Protein AF-A0A6B3IBI9-F1 (afdb_monomer_lite)

pLDDT: mean 87.66, std 10.55, range [52.41, 97.38]

Radius of gyration: 15.17 Å; chains: 1; bounding box: 45×29×43 Å

Foldseek 3Di:
DPPQPDDWDWDDDPPWIFIDGLLCPLQVVLVQEDSVVGTVVQCVVQQVDPVSDQWFKKKFAAPDDPDDDDPQFAQFPQKHFPDQDVVRNITIIIHGPVCVNSNCVRFDVDSNDNGTPSRTRHMYGPGDDDDPDD

Secondary structure (DSSP, 8-state):
-TT-SS-EEEEEETTEEEEEEHHHHHHHHTT-B-GGGGBHHHHHHTT-STTT-SEEEEEEE-PPPSSS-PPPPPPPTTEEEEEEEGGGTEEEEEEESTTHHHHHHHH-SSTT-SS-STT-SEEEE---------

Sequence (134 aa):
PEGASGGVRVQQAGGDIHVLPDEATALLAAGRLDRRLFNVSALVRMGYDDEGTGSIPLIATYPAAKGKARALPAAPRGAAKTRTLASIQGAALQAGKGDARTFWDAITRTPQARSLDSGIAKLWLDGRSEALLA

Structure (mmCIF, N/CA/C/O backbone):
data_AF-A0A6B3IBI9-F1
#
_entry.id   AF-A0A6B3IBI9-F1
#
loop_
_atom_site.group_PDB
_atom_site.id
_atom_site.type_symbol
_atom_site.label_atom_id
_atom_site.label_alt_id
_atom_site.label_comp_id
_atom_site.label_asym_id
_atom_site.label_entity_id
_atom_site.label_seq_id
_atom_site.pdbx_PDB_ins_code
_atom_site.Cartn_x
_atom_site.Cartn_y
_atom_site.Cartn_z
_atom_site.occupancy
_atom_site.B_iso_or_equiv
_atom_site.auth_seq_id
_atom_site.auth_comp_id
_atom_site.auth_asym_id
_atom_site.auth_atom_id
_atom_site.pdbx_PDB_model_num
ATOM 1 N N . PRO A 1 1 ? -8.537 5.289 -9.287 1.00 58.72 1 PRO A N 1
ATOM 2 C CA . PRO A 1 1 ? -7.832 6.238 -8.400 1.00 58.72 1 PRO A CA 1
ATOM 3 C C . PRO A 1 1 ? -7.085 7.280 -9.225 1.00 58.72 1 PRO A C 1
ATOM 5 O O . PRO A 1 1 ? -6.687 6.987 -10.352 1.00 58.72 1 PRO A O 1
ATOM 8 N N . GLU A 1 2 ? -6.947 8.484 -8.685 1.00 61.75 2 GLU A N 1
ATOM 9 C CA . GLU A 1 2 ? -6.202 9.5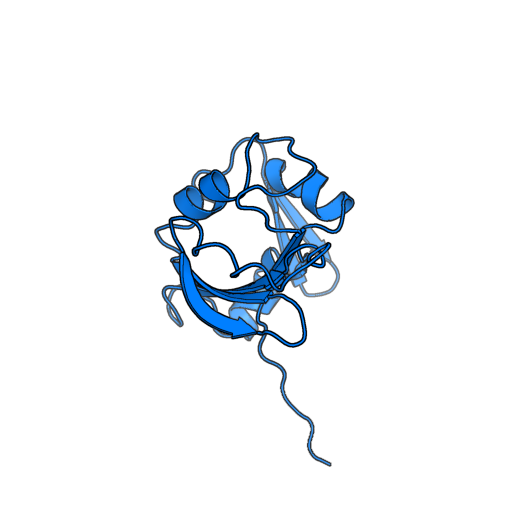56 -9.339 1.00 61.75 2 GLU A CA 1
ATOM 10 C C . GLU A 1 2 ? -4.757 9.101 -9.610 1.00 61.75 2 GLU A C 1
ATOM 12 O O . GLU A 1 2 ? -4.113 8.488 -8.757 1.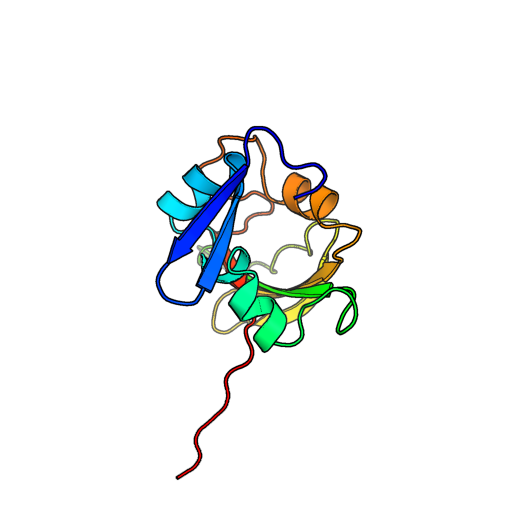00 61.75 2 GLU A O 1
ATOM 17 N N . GLY A 1 3 ? -4.284 9.294 -10.843 1.00 66.81 3 GLY A N 1
ATOM 18 C CA . GLY A 1 3 ? -2.941 8.885 -11.266 1.00 66.81 3 GLY A CA 1
ATOM 19 C C . GLY A 1 3 ? -2.730 7.387 -11.542 1.00 66.81 3 GLY A C 1
ATOM 20 O O . GLY A 1 3 ? -1.601 6.993 -11.819 1.00 66.81 3 GLY A O 1
ATOM 21 N N . ALA A 1 4 ? -3.755 6.529 -11.490 1.00 74.19 4 ALA A N 1
ATOM 22 C CA . ALA A 1 4 ? -3.592 5.135 -11.920 1.00 74.19 4 ALA A CA 1
ATOM 23 C C . ALA A 1 4 ? -3.306 5.048 -13.429 1.00 74.19 4 ALA A C 1
ATOM 25 O O . ALA A 1 4 ? -3.949 5.729 -14.229 1.00 74.19 4 ALA A O 1
ATOM 26 N N . SER A 1 5 ? -2.366 4.187 -13.824 1.00 75.19 5 SER A N 1
ATOM 27 C CA . SER A 1 5 ? -2.098 3.923 -15.241 1.00 75.19 5 SER A CA 1
ATOM 28 C C . SER A 1 5 ? -3.073 2.877 -15.791 1.00 75.19 5 SER A C 1
ATOM 30 O O . SER A 1 5 ? -3.152 1.764 -15.271 1.00 75.19 5 SER A O 1
ATOM 32 N N . GLY A 1 6 ? -3.779 3.212 -16.874 1.00 81.00 6 GLY A N 1
ATOM 33 C CA . GLY A 1 6 ? -4.753 2.325 -17.521 1.00 81.00 6 GLY A CA 1
ATOM 34 C C . GLY A 1 6 ? -6.180 2.486 -16.991 1.00 81.00 6 GLY A C 1
ATOM 35 O O . GLY A 1 6 ? -6.551 3.537 -16.470 1.00 81.00 6 GLY A O 1
ATOM 36 N N . GLY A 1 7 ? -7.005 1.456 -17.176 1.00 86.56 7 GLY A N 1
ATOM 37 C CA . GLY A 1 7 ? -8.389 1.449 -16.726 1.00 86.56 7 GLY A CA 1
ATOM 38 C C . GLY A 1 7 ? -8.526 1.181 -15.229 1.00 86.56 7 GLY A C 1
ATOM 39 O O . GLY A 1 7 ? -7.626 0.679 -14.549 1.00 86.56 7 GLY A O 1
ATOM 40 N N . VAL A 1 8 ? -9.706 1.507 -14.710 1.00 89.19 8 VAL A N 1
ATOM 41 C CA . VAL A 1 8 ? -10.124 1.159 -13.353 1.00 89.19 8 VAL A CA 1
ATOM 42 C C . VAL A 1 8 ? -11.412 0.367 -13.453 1.00 89.19 8 VAL A C 1
ATOM 44 O O . VAL A 1 8 ? -12.375 0.802 -14.082 1.00 89.19 8 VAL A O 1
ATOM 47 N N . ARG A 1 9 ? -11.443 -0.793 -12.802 1.00 91.38 9 ARG A N 1
ATOM 48 C CA . ARG A 1 9 ? -12.632 -1.629 -12.715 1.00 91.38 9 ARG A CA 1
ATOM 49 C C . ARG A 1 9 ? -13.246 -1.509 -11.332 1.00 91.38 9 ARG A C 1
ATOM 51 O O . ARG A 1 9 ? -12.614 -1.854 -10.336 1.00 91.38 9 ARG A O 1
ATOM 58 N N . VAL A 1 10 ? -14.499 -1.078 -11.281 1.00 92.88 10 VAL A N 1
ATOM 59 C CA . VAL A 1 10 ? -15.302 -1.132 -10.058 1.00 92.88 10 VAL A CA 1
ATOM 60 C C . VAL A 1 10 ? -16.050 -2.458 -10.038 1.00 92.88 10 VAL A C 1
ATOM 62 O O . VAL A 1 10 ? -16.692 -2.831 -11.019 1.00 92.88 10 VAL A O 1
ATOM 65 N N . GLN A 1 11 ? -15.928 -3.198 -8.943 1.00 92.81 11 GLN A N 1
ATOM 66 C CA . GLN A 1 11 ? -16.628 -4.458 -8.733 1.00 92.81 11 GLN A CA 1
ATOM 67 C C . GLN A 1 11 ? -17.420 -4.390 -7.437 1.00 92.81 11 GLN A C 1
ATOM 69 O O . GLN A 1 11 ? -16.900 -3.967 -6.407 1.00 92.81 11 GLN A O 1
ATOM 74 N N . GLN A 1 12 ? -18.657 -4.868 -7.483 1.00 92.12 12 GLN A N 1
ATOM 75 C CA . GLN A 1 12 ? -19.436 -5.148 -6.289 1.00 92.12 12 GLN A CA 1
ATOM 76 C C . GLN A 1 12 ? -19.353 -6.647 -6.010 1.00 92.12 12 GLN A C 1
ATOM 78 O O . GLN A 1 12 ? -19.709 -7.465 -6.857 1.00 92.12 12 GLN A O 1
ATOM 83 N N . ALA A 1 13 ? -18.837 -7.007 -4.839 1.00 87.50 13 ALA A N 1
ATOM 84 C CA . ALA A 1 13 ? -18.719 -8.389 -4.399 1.00 87.50 13 ALA A CA 1
ATOM 85 C C . ALA A 1 13 ? -19.410 -8.519 -3.041 1.00 87.50 13 ALA A C 1
ATOM 87 O O . ALA A 1 13 ? -18.905 -8.044 -2.023 1.00 87.50 13 ALA A O 1
ATOM 88 N N . GLY A 1 14 ? -20.599 -9.125 -3.039 1.00 86.50 14 GLY A N 1
ATOM 89 C CA . GLY A 1 14 ? -21.490 -9.074 -1.882 1.00 86.50 14 GLY A CA 1
ATOM 90 C C . GLY A 1 14 ? -21.891 -7.630 -1.564 1.00 86.50 14 GLY A C 1
ATOM 91 O O . GLY A 1 14 ? -22.304 -6.890 -2.455 1.00 86.50 14 GLY A O 1
ATOM 92 N N . GLY A 1 15 ? -21.744 -7.229 -0.299 1.00 88.69 15 GLY A N 1
ATOM 93 C CA . GLY A 1 15 ? -22.017 -5.864 0.168 1.00 88.69 15 GLY A CA 1
ATOM 94 C C . GLY A 1 15 ? -20.859 -4.872 0.001 1.00 88.69 15 GLY A C 1
ATOM 95 O O . GLY A 1 15 ? -21.002 -3.722 0.403 1.00 88.69 15 GLY A O 1
ATOM 96 N N . ASP A 1 16 ? -19.725 -5.296 -0.565 1.00 93.69 16 ASP A N 1
ATOM 97 C CA . ASP A 1 16 ? -18.504 -4.489 -0.620 1.00 93.69 16 ASP A CA 1
ATOM 98 C C . ASP A 1 16 ? -18.170 -4.011 -2.036 1.00 93.69 16 ASP A C 1
ATOM 100 O O . ASP A 1 16 ? -18.211 -4.776 -3.007 1.00 93.69 16 ASP A O 1
ATOM 104 N N . ILE A 1 17 ? -17.743 -2.752 -2.131 1.00 94.94 17 ILE A N 1
ATOM 105 C CA . ILE A 1 17 ?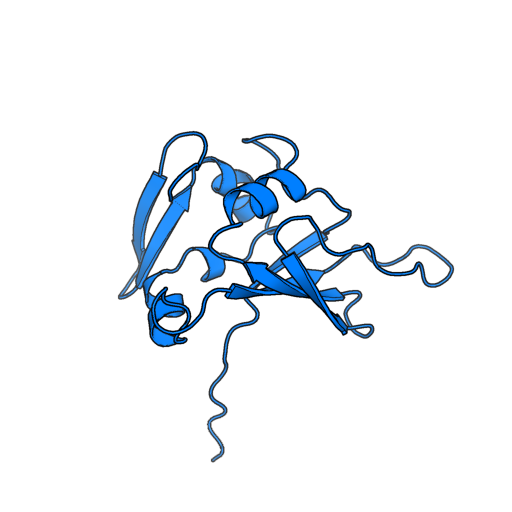 -17.234 -2.143 -3.358 1.00 94.94 17 ILE A CA 1
ATOM 106 C C . ILE A 1 17 ? -15.713 -2.271 -3.403 1.00 94.94 17 ILE A C 1
ATOM 108 O O . ILE A 1 17 ? -15.003 -1.899 -2.467 1.00 94.94 17 ILE A O 1
ATOM 112 N N . HIS A 1 18 ? -15.212 -2.774 -4.526 1.00 94.56 18 HIS A N 1
ATOM 113 C CA . HIS A 1 18 ? -13.794 -2.886 -4.824 1.00 94.56 18 HIS A CA 1
ATOM 114 C C . HIS A 1 18 ? -13.438 -2.026 -6.033 1.00 94.56 18 HIS A C 1
ATOM 116 O O . HIS A 1 18 ? -14.113 -2.082 -7.060 1.00 94.56 18 HIS A O 1
ATOM 122 N N . VAL A 1 19 ? -12.352 -1.264 -5.932 1.00 94.12 19 VAL A N 1
ATOM 123 C CA . VAL A 1 19 ? -11.823 -0.435 -7.021 1.00 94.12 19 VAL A CA 1
ATOM 124 C C . VAL A 1 19 ? -10.471 -0.999 -7.427 1.00 94.12 19 VAL A C 1
ATOM 126 O O . VAL A 1 19 ? -9.485 -0.809 -6.724 1.00 94.12 19 VAL A O 1
ATOM 129 N N . LEU A 1 20 ? -10.428 -1.717 -8.548 1.00 92.50 20 LEU A N 1
ATOM 130 C CA . LEU A 1 20 ? -9.255 -2.448 -9.024 1.00 92.50 20 LEU A CA 1
ATOM 131 C C . LEU A 1 20 ? -8.626 -1.722 -10.222 1.00 92.50 20 LEU A C 1
ATOM 133 O O . LEU A 1 20 ? -9.207 -1.742 -11.310 1.00 92.50 20 LEU A O 1
ATOM 137 N N . PRO A 1 21 ? -7.456 -1.084 -10.055 1.00 91.88 21 PRO A N 1
ATOM 138 C CA . PRO A 1 21 ? -6.669 -0.593 -11.179 1.00 91.88 21 PRO A CA 1
ATOM 139 C C . PRO A 1 21 ? -6.148 -1.756 -12.028 1.00 91.88 21 PRO A C 1
ATOM 141 O O . PRO A 1 21 ? -5.738 -2.789 -11.485 1.00 91.88 21 PRO A O 1
ATOM 144 N N . ASP A 1 22 ? -6.082 -1.574 -13.345 1.00 90.88 22 ASP A N 1
ATOM 145 C CA . ASP A 1 22 ? -5.510 -2.580 -14.247 1.00 90.88 22 ASP A CA 1
ATOM 146 C C . ASP A 1 22 ? -4.066 -2.931 -13.846 1.00 90.88 22 ASP A C 1
ATOM 148 O O . ASP A 1 22 ? -3.709 -4.110 -13.776 1.00 90.88 22 ASP A O 1
ATOM 152 N N . GLU A 1 23 ? -3.280 -1.923 -13.451 1.00 89.69 23 GLU A N 1
ATOM 153 C CA . GLU A 1 23 ? -1.895 -2.080 -12.984 1.00 89.69 23 GLU A CA 1
ATOM 154 C C . GLU A 1 23 ? -1.743 -2.966 -11.731 1.00 89.69 23 GLU A C 1
ATOM 156 O O . GLU A 1 23 ? -0.697 -3.576 -11.511 1.00 89.69 23 GLU A O 1
ATOM 161 N N . ALA A 1 24 ? -2.795 -3.112 -10.919 1.00 92.38 24 ALA A N 1
ATOM 162 C CA . ALA A 1 24 ? -2.780 -3.968 -9.733 1.00 92.38 24 ALA A CA 1
ATOM 163 C C . ALA A 1 24 ? -3.147 -5.429 -10.038 1.00 92.38 24 ALA A C 1
ATOM 165 O O . ALA A 1 24 ? -2.840 -6.327 -9.248 1.00 92.38 24 ALA A O 1
ATOM 166 N N . THR A 1 25 ? -3.801 -5.693 -11.171 1.00 91.44 25 THR A N 1
ATOM 167 C CA . THR A 1 25 ? -4.439 -6.989 -11.453 1.00 91.44 25 THR A CA 1
ATOM 168 C C . THR A 1 25 ? -3.426 -8.133 -11.502 1.00 91.44 25 THR A C 1
ATOM 170 O O . THR A 1 25 ? -3.641 -9.184 -10.895 1.00 91.44 25 THR A O 1
ATOM 173 N N . ALA A 1 26 ? -2.283 -7.928 -12.165 1.00 92.56 26 ALA A N 1
ATOM 174 C CA . ALA A 1 26 ? -1.233 -8.941 -12.267 1.00 92.56 26 ALA A CA 1
ATOM 175 C C . ALA A 1 26 ? -0.582 -9.255 -10.906 1.00 92.56 26 ALA A C 1
ATOM 177 O O . ALA A 1 26 ? -0.287 -10.414 -10.609 1.00 92.56 26 ALA A O 1
ATOM 178 N N . LEU A 1 27 ? -0.402 -8.239 -10.057 1.00 94.69 27 LEU A N 1
ATOM 179 C CA . LEU A 1 27 ? 0.154 -8.388 -8.711 1.00 94.69 27 LEU A CA 1
ATOM 180 C C . LEU A 1 27 ? -0.823 -9.082 -7.757 1.00 94.69 27 LEU A C 1
ATOM 182 O O . LEU A 1 27 ? -0.401 -9.916 -6.953 1.00 94.69 27 LEU A O 1
ATOM 186 N N . LEU A 1 28 ? -2.119 -8.777 -7.864 1.00 94.19 28 LEU A N 1
ATOM 187 C CA . LEU A 1 28 ? -3.182 -9.463 -7.128 1.00 94.19 28 LEU A CA 1
ATOM 188 C C . LEU A 1 28 ? -3.247 -10.945 -7.515 1.00 94.19 28 LEU A C 1
ATOM 190 O O . LEU A 1 28 ? -3.237 -11.805 -6.635 1.00 94.19 28 LEU A O 1
ATOM 194 N N . ALA A 1 29 ? -3.223 -11.254 -8.816 1.00 93.69 29 ALA A N 1
ATOM 195 C CA . ALA A 1 29 ? -3.198 -12.630 -9.315 1.00 93.69 29 ALA A CA 1
ATOM 196 C C . ALA A 1 29 ? -1.938 -13.396 -8.866 1.00 93.69 29 ALA A C 1
ATOM 198 O O . ALA A 1 29 ? -2.014 -14.573 -8.526 1.00 93.69 29 ALA A O 1
ATOM 199 N N . ALA A 1 30 ? -0.785 -12.723 -8.799 1.00 94.12 30 ALA A N 1
ATOM 200 C CA . ALA A 1 30 ? 0.471 -13.286 -8.299 1.00 94.12 30 ALA A CA 1
ATOM 201 C C . ALA A 1 30 ? 0.562 -13.350 -6.758 1.00 94.12 30 ALA A C 1
ATOM 203 O O . ALA A 1 30 ? 1.622 -13.687 -6.212 1.00 94.12 30 ALA A O 1
ATOM 204 N N . GLY A 1 31 ? -0.514 -12.985 -6.049 1.00 94.94 31 GLY A N 1
ATOM 205 C CA . GLY A 1 31 ? -0.600 -13.000 -4.591 1.00 94.94 31 GLY A CA 1
ATOM 206 C C . GLY A 1 31 ? 0.322 -11.999 -3.893 1.00 94.94 31 GLY A C 1
ATOM 207 O O . GLY A 1 31 ? 0.613 -12.182 -2.712 1.00 94.94 31 GLY A O 1
ATOM 208 N N . ARG A 1 32 ? 0.809 -10.972 -4.603 1.00 96.00 32 ARG A N 1
ATOM 209 C CA . ARG A 1 32 ? 1.765 -9.968 -4.102 1.00 96.00 32 ARG A CA 1
ATOM 210 C C . ARG A 1 32 ? 1.111 -8.772 -3.422 1.00 96.00 32 ARG A C 1
ATOM 212 O O . ARG A 1 32 ? 1.772 -8.086 -2.648 1.00 96.00 32 ARG A O 1
ATOM 219 N N . LEU A 1 33 ? -0.171 -8.552 -3.683 1.00 96.25 33 LEU A N 1
ATOM 220 C CA . LEU A 1 33 ? -0.981 -7.537 -3.022 1.00 96.25 33 LEU A CA 1
ATOM 221 C C . LEU A 1 33 ? -2.139 -8.201 -2.286 1.00 96.25 33 LEU A C 1
ATOM 223 O O . LEU A 1 33 ? -2.730 -9.169 -2.767 1.00 96.25 33 LEU A O 1
ATOM 227 N N . ASP A 1 34 ? -2.467 -7.670 -1.119 1.00 96.00 34 ASP A N 1
ATOM 228 C CA . ASP A 1 34 ? -3.709 -7.986 -0.430 1.00 96.00 34 ASP A CA 1
ATOM 229 C C . ASP A 1 34 ? -4.888 -7.271 -1.106 1.00 96.00 34 ASP A C 1
ATOM 231 O O . ASP A 1 34 ? -4.896 -6.050 -1.253 1.00 96.00 34 ASP A O 1
ATOM 235 N N . ARG A 1 35 ? -5.916 -8.033 -1.496 1.00 93.62 35 ARG A N 1
ATOM 236 C CA . ARG A 1 35 ? -7.120 -7.508 -2.156 1.00 93.62 35 ARG A CA 1
ATOM 237 C C . ARG A 1 35 ? -7.873 -6.492 -1.293 1.00 93.62 35 ARG A C 1
ATOM 239 O O . ARG A 1 35 ? -8.547 -5.625 -1.843 1.00 93.62 35 ARG A O 1
ATOM 246 N N . ARG A 1 36 ? -7.744 -6.562 0.037 1.00 94.00 36 ARG A N 1
ATOM 247 C CA . ARG A 1 36 ? -8.389 -5.622 0.971 1.00 94.00 36 ARG A CA 1
ATOM 248 C C . ARG A 1 36 ? -7.905 -4.183 0.801 1.00 94.00 36 ARG A C 1
ATOM 250 O O . ARG A 1 36 ? -8.663 -3.274 1.110 1.00 94.00 36 ARG A O 1
ATOM 257 N N . LEU A 1 37 ? -6.712 -3.972 0.237 1.00 94.12 37 LEU A N 1
ATOM 258 C CA . LEU A 1 37 ? -6.206 -2.640 -0.126 1.00 94.12 37 LEU A CA 1
ATOM 259 C C . LEU A 1 37 ? -7.101 -1.918 -1.142 1.00 94.12 37 LEU A C 1
ATOM 261 O O . LEU A 1 37 ? -7.043 -0.701 -1.257 1.00 94.12 37 LEU A O 1
ATOM 265 N N . PHE A 1 38 ? -7.923 -2.670 -1.872 1.00 94.50 38 PHE A N 1
ATOM 266 C CA . PHE A 1 38 ? -8.790 -2.158 -2.924 1.00 94.50 38 PHE A CA 1
ATOM 267 C C . PHE A 1 38 ? -10.277 -2.234 -2.562 1.00 94.50 38 PHE A C 1
ATOM 269 O O . PHE A 1 38 ? -11.115 -1.912 -3.400 1.00 94.50 38 PHE A O 1
ATOM 276 N N . ASN A 1 39 ? -10.622 -2.670 -1.345 1.00 94.75 39 ASN A N 1
ATOM 277 C CA . ASN A 1 39 ? -11.998 -2.719 -0.854 1.00 94.75 39 ASN A CA 1
ATOM 278 C C . ASN A 1 39 ? -12.331 -1.403 -0.142 1.00 94.75 39 ASN A C 1
ATOM 280 O O . ASN A 1 39 ? -12.053 -1.243 1.047 1.00 94.75 39 ASN A O 1
ATOM 284 N N . VAL A 1 40 ? -12.921 -0.457 -0.869 1.00 92.94 40 VAL A N 1
ATOM 285 C CA . VAL A 1 40 ? -13.204 0.883 -0.336 1.00 92.94 40 VAL A CA 1
ATOM 286 C C . VAL A 1 40 ? -14.238 0.838 0.788 1.00 92.94 40 VAL A C 1
ATOM 288 O O . VAL A 1 40 ? -14.084 1.544 1.779 1.00 92.94 40 VAL A O 1
ATOM 291 N N . SER A 1 41 ? -15.228 -0.057 0.707 1.00 93.00 41 SER A N 1
ATOM 292 C CA . SER A 1 41 ? -16.229 -0.236 1.765 1.00 93.00 41 SER A CA 1
ATOM 293 C C . SER A 1 41 ? -15.587 -0.682 3.080 1.00 93.00 41 SER A C 1
ATOM 295 O O . SER A 1 41 ? -15.903 -0.147 4.141 1.00 93.00 41 SER A O 1
ATOM 297 N N . ALA A 1 42 ? -14.647 -1.628 3.026 1.00 91.69 42 ALA A N 1
ATOM 298 C CA . ALA A 1 42 ? -13.919 -2.086 4.202 1.00 91.69 42 ALA A CA 1
ATOM 299 C C . ALA A 1 42 ? -12.984 -1.005 4.756 1.00 91.69 42 ALA A C 1
ATOM 301 O O . ALA A 1 42 ? -12.932 -0.834 5.971 1.00 91.69 42 ALA A O 1
ATOM 302 N N . LEU A 1 43 ? -12.273 -0.271 3.894 1.00 92.81 43 LEU A N 1
ATOM 303 C CA . LEU A 1 43 ? -11.398 0.824 4.321 1.00 92.81 43 LEU A CA 1
ATOM 304 C C . LEU A 1 43 ? -12.187 1.914 5.057 1.00 92.81 43 LEU A C 1
ATOM 306 O O . LEU A 1 43 ? -11.783 2.306 6.147 1.00 92.81 43 LEU A O 1
ATOM 310 N N . VAL A 1 44 ? -13.344 2.323 4.529 1.00 91.56 44 VAL A N 1
ATOM 311 C CA . VAL A 1 44 ? -14.233 3.296 5.187 1.00 91.56 44 VAL A CA 1
ATOM 312 C C . VAL A 1 44 ? -14.738 2.763 6.530 1.00 91.56 44 VAL A C 1
ATOM 314 O O . VAL A 1 44 ? -14.627 3.454 7.537 1.00 91.56 44 VAL A O 1
ATOM 317 N N . ARG A 1 45 ? -15.210 1.508 6.604 1.00 90.94 45 ARG A N 1
ATOM 318 C CA . ARG A 1 45 ? -15.607 0.894 7.892 1.00 90.94 45 ARG A CA 1
ATOM 319 C C . ARG A 1 45 ? -14.459 0.847 8.901 1.00 90.94 45 ARG A C 1
ATOM 321 O O . ARG A 1 45 ? -14.680 0.999 10.096 1.00 90.94 45 ARG A O 1
ATOM 328 N N . MET A 1 46 ? -13.230 0.656 8.425 1.00 90.00 46 MET A N 1
ATOM 329 C CA . MET A 1 46 ? -12.016 0.726 9.236 1.00 90.00 46 MET A CA 1
ATOM 330 C C . MET A 1 46 ? -11.539 2.161 9.483 1.00 90.00 46 MET A C 1
ATOM 332 O O . MET A 1 46 ? -10.445 2.325 10.021 1.00 90.00 46 MET A O 1
ATOM 336 N N . GLY A 1 47 ? -12.323 3.200 9.176 1.00 90.81 47 GLY A N 1
ATOM 337 C CA . GLY A 1 47 ? -11.981 4.611 9.403 1.00 90.81 47 GLY A CA 1
ATOM 338 C C . GLY A 1 47 ? -10.746 5.075 8.632 1.00 90.81 47 GLY A C 1
ATOM 339 O O . GLY A 1 47 ? -10.021 5.948 9.096 1.00 90.81 47 GLY A O 1
ATOM 340 N N . TYR A 1 48 ? -10.459 4.426 7.503 1.00 91.81 48 TYR A N 1
ATOM 341 C CA . TYR A 1 48 ? -9.368 4.769 6.597 1.00 91.81 48 TYR A CA 1
ATOM 342 C C . TYR A 1 48 ? -9.843 5.618 5.417 1.00 91.81 48 TYR A C 1
ATOM 344 O O . TYR A 1 48 ? -9.221 5.613 4.354 1.00 91.81 48 TYR A O 1
ATOM 352 N N . ASP A 1 49 ? -10.941 6.345 5.591 1.00 86.88 49 ASP A N 1
ATOM 353 C CA . ASP A 1 49 ? -11.406 7.384 4.680 1.00 86.88 49 ASP A CA 1
ATOM 354 C C . ASP A 1 49 ? -10.585 8.671 4.843 1.00 86.88 49 ASP A C 1
ATOM 356 O O . ASP A 1 49 ? -9.699 8.775 5.698 1.00 86.88 49 ASP A O 1
ATOM 360 N N . ASP A 1 50 ? -10.773 9.610 3.922 1.00 83.19 50 ASP A N 1
ATOM 361 C CA . ASP A 1 50 ? -9.911 10.792 3.809 1.00 83.19 50 ASP A CA 1
ATOM 362 C C . ASP A 1 50 ? -10.139 11.806 4.936 1.00 83.19 50 ASP A C 1
ATOM 364 O O . ASP A 1 50 ? -9.239 12.585 5.240 1.00 83.19 50 ASP A O 1
ATOM 368 N N . GLU A 1 51 ? -11.291 11.738 5.609 1.00 83.12 51 GLU A N 1
ATOM 369 C CA . GLU A 1 51 ? -11.582 12.515 6.817 1.00 83.12 51 GLU A CA 1
ATOM 370 C C . GLU A 1 51 ? -10.951 11.890 8.073 1.00 83.12 51 GLU A C 1
ATOM 372 O O . GLU A 1 51 ? -10.451 12.613 8.935 1.00 83.12 51 GLU A O 1
ATOM 377 N N . GLY A 1 52 ? -10.931 10.555 8.182 1.00 82.25 52 GLY A N 1
ATOM 378 C CA . GLY A 1 52 ? -10.436 9.843 9.360 1.00 82.25 52 GLY A CA 1
ATOM 379 C C . GLY A 1 52 ? -8.912 9.730 9.450 1.00 82.25 52 GLY A C 1
ATOM 380 O O . GLY A 1 52 ? -8.361 9.709 10.553 1.00 82.25 52 GLY A O 1
ATOM 381 N N . THR A 1 53 ? -8.201 9.651 8.319 1.00 88.56 53 THR A N 1
ATOM 382 C CA . THR A 1 53 ? -6.728 9.573 8.304 1.00 88.56 53 THR A CA 1
ATOM 383 C C . THR A 1 53 ? -6.114 9.991 6.968 1.00 88.56 53 THR A C 1
ATOM 385 O O . THR A 1 53 ? -6.595 9.637 5.890 1.00 88.56 53 THR A O 1
ATOM 388 N N . GLY A 1 54 ? -4.962 10.666 7.045 1.00 89.75 54 GLY A N 1
ATOM 389 C CA . GLY A 1 54 ? -4.126 11.011 5.890 1.00 89.75 54 GLY A CA 1
ATOM 390 C C . GLY A 1 54 ? -3.227 9.873 5.389 1.00 89.75 54 GLY A C 1
ATOM 391 O O . GLY A 1 54 ? -2.498 10.055 4.412 1.00 89.75 54 GLY A O 1
ATOM 392 N N . SER A 1 55 ? -3.245 8.705 6.034 1.00 92.81 55 SER A N 1
ATOM 393 C CA . SER A 1 55 ? -2.398 7.560 5.688 1.00 92.81 55 SER A CA 1
ATOM 394 C C . SER A 1 55 ? -3.135 6.223 5.777 1.00 92.81 55 SER A C 1
ATOM 396 O O . SER A 1 55 ? -4.095 6.061 6.531 1.00 92.81 55 SER A O 1
ATOM 398 N N . ILE A 1 56 ? -2.653 5.244 5.011 1.00 94.31 56 ILE A N 1
ATOM 399 C CA . ILE A 1 56 ? -3.078 3.844 5.087 1.00 94.31 56 ILE A CA 1
ATOM 400 C C . ILE A 1 56 ? -1.968 3.032 5.771 1.00 94.31 56 ILE A C 1
ATOM 402 O O . ILE A 1 56 ? -0.825 3.055 5.295 1.00 94.31 56 ILE A O 1
ATOM 406 N N . PRO A 1 57 ? -2.261 2.311 6.868 1.00 95.62 57 PRO A N 1
ATOM 407 C CA . PRO A 1 57 ? -1.2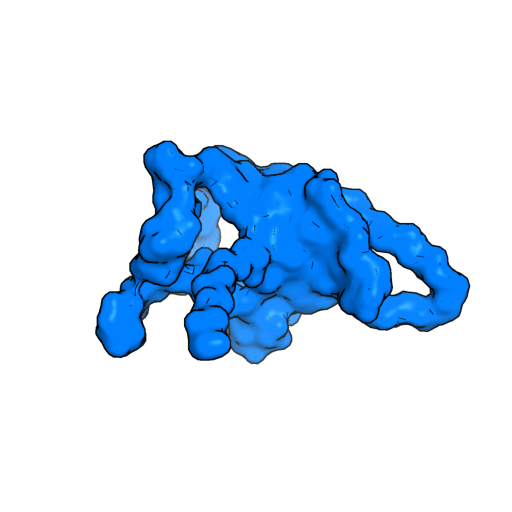83 1.454 7.519 1.00 95.62 57 PRO A CA 1
ATOM 408 C C . PRO A 1 57 ? -1.125 0.141 6.736 1.00 95.62 57 PRO A C 1
ATOM 410 O O . PRO A 1 57 ? -2.092 -0.489 6.301 1.00 95.62 57 PRO A O 1
ATOM 413 N N . LEU A 1 58 ? 0.122 -0.265 6.515 1.00 96.94 58 LEU A N 1
ATOM 414 C CA . LEU A 1 58 ? 0.494 -1.387 5.658 1.00 96.94 58 LEU A CA 1
ATOM 415 C C . LEU A 1 58 ? 1.524 -2.276 6.348 1.00 96.94 58 LEU A C 1
ATOM 417 O O . LEU A 1 58 ? 2.362 -1.803 7.113 1.00 96.94 58 LEU A O 1
ATOM 421 N N . ILE A 1 59 ? 1.544 -3.553 5.978 1.00 96.81 59 ILE A N 1
ATOM 422 C CA . ILE A 1 59 ? 2.630 -4.472 6.326 1.00 96.81 59 ILE A CA 1
ATOM 423 C C . ILE A 1 59 ? 3.339 -4.895 5.041 1.00 96.81 59 ILE A C 1
ATOM 425 O O . ILE A 1 59 ? 2.754 -5.543 4.172 1.00 96.81 59 ILE A O 1
ATOM 429 N N . ALA A 1 60 ? 4.623 -4.564 4.928 1.00 96.38 60 ALA A N 1
ATOM 430 C CA . ALA A 1 60 ? 5.503 -5.091 3.894 1.00 96.38 60 ALA A CA 1
ATOM 431 C C . ALA A 1 60 ? 6.233 -6.324 4.429 1.00 96.38 60 ALA A C 1
ATOM 433 O O . ALA A 1 60 ? 6.863 -6.272 5.482 1.00 96.38 60 ALA A O 1
ATOM 434 N N . THR A 1 61 ? 6.166 -7.431 3.697 1.00 94.94 61 THR A N 1
ATOM 435 C CA . THR A 1 61 ? 6.914 -8.660 4.001 1.00 94.94 61 THR A CA 1
ATOM 436 C C . THR A 1 61 ? 7.999 -8.874 2.962 1.00 94.94 61 THR A C 1
ATOM 438 O O . THR A 1 61 ? 7.804 -8.560 1.785 1.00 94.94 61 THR A O 1
ATOM 441 N N . TYR A 1 62 ? 9.139 -9.403 3.391 1.00 92.44 62 TYR A N 1
ATOM 442 C CA . TYR A 1 62 ? 10.324 -9.591 2.562 1.00 92.44 62 TYR A CA 1
ATOM 443 C C . TYR A 1 62 ? 10.652 -11.086 2.428 1.00 92.44 62 TYR A C 1
ATOM 445 O O . TYR A 1 62 ? 10.268 -11.881 3.290 1.00 92.44 62 TYR A O 1
ATOM 453 N N . PRO A 1 63 ? 11.346 -11.510 1.354 1.00 88.94 63 PRO A N 1
ATOM 454 C CA . PRO A 1 63 ? 11.787 -12.893 1.223 1.00 88.94 63 PRO A CA 1
ATOM 455 C C . PRO A 1 63 ? 12.651 -13.305 2.418 1.00 88.94 63 PRO A C 1
ATOM 457 O O . PRO A 1 63 ? 13.429 -12.498 2.932 1.00 88.94 63 PRO A O 1
ATOM 460 N N . ALA A 1 64 ? 12.564 -14.574 2.822 1.00 78.75 64 ALA A N 1
ATOM 461 C CA . ALA A 1 64 ? 13.429 -15.108 3.867 1.00 78.75 64 ALA A CA 1
ATOM 462 C C . ALA A 1 64 ? 14.906 -14.865 3.510 1.00 78.75 64 ALA A C 1
ATOM 464 O O . ALA A 1 64 ? 15.355 -15.183 2.403 1.00 78.75 64 ALA A O 1
ATOM 465 N N . ALA A 1 65 ? 15.663 -14.288 4.445 1.00 69.06 65 ALA A N 1
ATOM 466 C CA . ALA A 1 65 ? 17.082 -14.044 4.247 1.00 69.06 65 ALA A CA 1
ATOM 467 C C . ALA A 1 65 ? 17.818 -15.385 4.093 1.00 69.06 65 ALA A C 1
ATOM 469 O O . ALA A 1 65 ? 17.848 -16.199 5.014 1.00 69.06 65 ALA A O 1
ATOM 470 N N . LYS A 1 66 ? 18.435 -15.621 2.931 1.00 59.47 66 LYS A N 1
ATOM 471 C CA . LYS A 1 66 ? 19.403 -16.712 2.768 1.00 59.47 66 LYS A CA 1
ATOM 472 C C . LYS A 1 66 ? 20.741 -16.253 3.365 1.00 59.47 66 LYS A C 1
ATOM 474 O O . LYS A 1 66 ? 21.493 -15.555 2.693 1.00 59.47 66 LYS A O 1
ATOM 479 N N . GLY A 1 67 ? 21.013 -16.593 4.628 1.00 61.97 67 GLY A N 1
ATOM 480 C CA . GLY A 1 67 ? 22.271 -16.268 5.326 1.00 61.97 67 GLY A CA 1
ATOM 481 C C . GLY A 1 67 ? 22.099 -15.362 6.554 1.00 61.97 67 GLY A C 1
ATOM 482 O O . GLY A 1 67 ? 21.016 -15.303 7.131 1.00 61.97 67 GLY A O 1
ATOM 483 N N . LYS A 1 68 ? 23.179 -14.674 6.978 1.00 55.06 68 LYS A N 1
ATOM 484 C CA . LYS A 1 68 ? 23.163 -13.749 8.135 1.00 55.06 68 LYS A CA 1
ATOM 485 C C . LYS A 1 68 ? 22.000 -12.759 8.005 1.00 55.06 68 LYS A C 1
ATOM 487 O O . LYS A 1 68 ? 21.764 -12.252 6.910 1.00 55.06 68 LYS A O 1
ATOM 492 N N . ALA A 1 69 ? 21.300 -12.498 9.114 1.00 57.72 69 ALA A N 1
ATOM 493 C CA . ALA A 1 69 ? 20.128 -11.626 9.171 1.00 57.72 69 ALA A CA 1
ATOM 494 C C . ALA A 1 69 ? 20.406 -10.297 8.453 1.00 57.72 69 ALA A C 1
ATOM 496 O O . ALA A 1 69 ? 21.150 -9.447 8.944 1.00 57.72 69 ALA A O 1
ATOM 497 N N . ARG A 1 70 ? 19.857 -10.146 7.245 1.00 64.88 70 ARG A N 1
ATOM 498 C CA . ARG A 1 70 ? 20.024 -8.929 6.458 1.00 64.88 70 ARG A CA 1
ATOM 499 C C . ARG A 1 70 ? 19.097 -7.877 7.049 1.00 64.88 70 ARG A C 1
ATOM 501 O O . ARG A 1 70 ? 17.927 -8.165 7.294 1.00 64.88 70 ARG A O 1
ATOM 508 N N . ALA A 1 71 ? 19.622 -6.678 7.290 1.00 75.56 71 ALA A N 1
ATOM 509 C CA . ALA A 1 71 ? 18.794 -5.550 7.695 1.00 75.56 71 ALA A CA 1
ATOM 510 C C . ALA A 1 71 ? 17.647 -5.377 6.690 1.00 75.56 71 ALA A C 1
ATOM 512 O O . ALA A 1 71 ? 17.864 -5.477 5.476 1.00 75.56 71 ALA A O 1
ATOM 513 N N . LEU A 1 72 ? 16.434 -5.148 7.198 1.00 82.44 72 LEU A N 1
ATOM 514 C CA . LEU A 1 72 ? 15.285 -4.910 6.332 1.00 82.44 72 LEU A CA 1
ATOM 515 C C . LEU A 1 72 ? 15.518 -3.653 5.485 1.00 82.44 72 LEU A C 1
ATOM 517 O O . LEU A 1 72 ? 16.113 -2.693 5.990 1.00 82.44 72 LEU A O 1
ATOM 521 N N . PRO A 1 73 ? 15.016 -3.626 4.238 1.00 85.12 73 PRO A N 1
ATOM 522 C CA . PRO A 1 73 ? 15.075 -2.438 3.401 1.00 85.12 73 PRO A CA 1
ATOM 523 C C . PRO A 1 73 ? 14.517 -1.180 4.087 1.00 85.12 73 PRO A C 1
ATOM 525 O O . PRO A 1 73 ? 13.750 -1.225 5.062 1.00 85.12 73 PRO A O 1
ATOM 528 N N . ALA A 1 74 ? 14.918 -0.025 3.558 1.00 87.31 74 ALA A N 1
ATOM 529 C CA . ALA A 1 74 ? 14.279 1.241 3.891 1.00 87.31 74 ALA A CA 1
ATOM 530 C C . ALA A 1 74 ? 12.811 1.242 3.427 1.00 87.31 74 ALA A C 1
ATOM 532 O O . ALA A 1 74 ? 12.415 0.440 2.578 1.00 87.31 74 ALA A O 1
ATOM 533 N N . ALA A 1 75 ? 12.005 2.142 3.996 1.00 91.81 75 ALA A N 1
ATOM 534 C CA . ALA A 1 75 ? 10.651 2.356 3.500 1.00 91.81 75 ALA A CA 1
ATOM 535 C C . ALA A 1 75 ? 10.704 2.860 2.043 1.00 91.81 75 ALA A C 1
ATOM 537 O O . ALA A 1 75 ? 11.559 3.699 1.737 1.00 91.81 75 ALA A O 1
ATOM 538 N N . PRO A 1 76 ? 9.816 2.382 1.154 1.00 93.94 76 PRO A N 1
ATOM 539 C CA . PRO A 1 76 ? 9.629 2.994 -0.157 1.00 93.94 76 PRO A CA 1
ATOM 540 C C . PRO A 1 76 ? 9.240 4.471 -0.023 1.00 93.94 76 PRO A C 1
ATOM 542 O O . PRO A 1 76 ? 8.6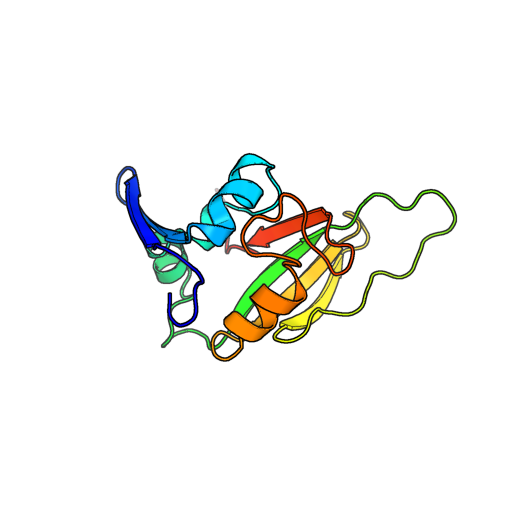81 4.885 0.993 1.00 93.94 76 PRO A O 1
ATOM 545 N N . ARG A 1 77 ? 9.497 5.269 -1.065 1.00 94.69 77 ARG A N 1
ATOM 546 C CA . ARG A 1 77 ? 9.023 6.664 -1.115 1.00 94.69 77 ARG A CA 1
ATOM 547 C C . ARG A 1 77 ? 7.500 6.714 -0.967 1.00 94.69 77 ARG A C 1
ATOM 549 O O . ARG A 1 77 ? 6.827 5.765 -1.340 1.00 94.69 77 ARG A O 1
ATOM 556 N N . GLY A 1 78 ? 6.967 7.797 -0.403 1.00 93.44 78 GLY A N 1
ATOM 557 C CA . GLY A 1 78 ? 5.532 7.927 -0.114 1.00 93.44 78 GLY A CA 1
ATOM 558 C C . GLY A 1 78 ? 5.032 7.079 1.063 1.00 93.44 78 GLY A C 1
ATOM 559 O O . GLY A 1 78 ? 3.839 7.081 1.360 1.00 93.44 78 GLY A O 1
ATOM 560 N N . ALA A 1 79 ? 5.929 6.372 1.762 1.00 95.69 79 ALA A N 1
ATOM 561 C CA . ALA A 1 79 ? 5.617 5.693 3.009 1.00 95.69 79 ALA A CA 1
ATOM 562 C C . ALA A 1 79 ? 6.702 5.897 4.074 1.00 95.69 79 ALA A C 1
ATOM 564 O O . ALA A 1 79 ? 7.893 5.993 3.781 1.00 95.69 79 ALA A O 1
ATOM 565 N N . ALA A 1 80 ? 6.286 5.900 5.337 1.00 95.88 80 ALA A N 1
ATOM 566 C CA . ALA A 1 80 ? 7.175 5.924 6.492 1.00 95.88 80 ALA A CA 1
ATOM 567 C C . ALA A 1 80 ? 7.150 4.571 7.209 1.00 95.88 80 ALA A C 1
ATOM 569 O O . ALA A 1 80 ? 6.081 4.025 7.474 1.00 95.88 80 ALA A O 1
ATOM 570 N N . LYS A 1 81 ? 8.319 4.026 7.562 1.00 95.50 81 LYS A N 1
ATOM 571 C CA . LYS A 1 81 ? 8.399 2.813 8.390 1.00 95.50 81 LYS A CA 1
ATOM 572 C C . LYS A 1 81 ? 8.149 3.170 9.849 1.00 95.50 81 LYS A C 1
ATOM 574 O O . LYS A 1 81 ? 8.914 3.934 10.427 1.00 95.50 81 LYS A O 1
ATOM 579 N N . THR A 1 82 ? 7.124 2.572 10.446 1.00 95.19 82 THR A N 1
ATOM 580 C CA . THR A 1 82 ? 6.763 2.787 11.854 1.00 95.19 82 THR A CA 1
ATOM 581 C C . THR A 1 82 ? 7.360 1.728 12.768 1.00 95.19 82 THR A C 1
ATOM 583 O O . THR A 1 82 ? 7.732 2.028 13.900 1.00 95.19 82 THR A O 1
ATOM 586 N N . ARG A 1 83 ? 7.479 0.481 12.293 1.00 93.94 83 ARG A N 1
ATOM 587 C CA . ARG A 1 83 ? 7.987 -0.630 13.105 1.00 93.94 83 ARG A CA 1
ATOM 588 C C . ARG A 1 83 ? 8.636 -1.721 12.263 1.00 93.94 83 ARG A C 1
ATOM 590 O O . ARG A 1 83 ? 8.181 -2.041 11.170 1.00 93.94 83 ARG A O 1
ATOM 597 N N . THR A 1 84 ? 9.667 -2.352 12.817 1.00 93.25 84 THR A N 1
ATOM 598 C CA . THR A 1 84 ? 10.215 -3.613 12.301 1.00 93.25 84 THR A CA 1
ATOM 599 C C . THR A 1 84 ? 9.487 -4.802 12.930 1.00 93.25 84 THR A C 1
ATOM 601 O O . THR A 1 84 ? 9.381 -4.898 14.152 1.00 93.25 84 THR A O 1
ATOM 604 N N . LEU A 1 85 ? 9.020 -5.729 12.097 1.00 92.50 85 LEU A N 1
ATOM 605 C CA . LEU A 1 85 ? 8.322 -6.958 12.471 1.00 92.50 85 LEU A CA 1
ATOM 606 C C . LEU A 1 85 ? 9.240 -8.160 12.195 1.00 92.50 85 LEU A C 1
ATOM 608 O O . LEU A 1 85 ? 9.095 -8.874 11.202 1.00 92.50 85 LEU A O 1
ATOM 612 N N . ALA A 1 86 ? 10.235 -8.355 13.064 1.00 88.25 86 ALA A N 1
ATOM 613 C CA . ALA A 1 86 ? 11.307 -9.331 12.847 1.00 88.25 86 ALA A CA 1
ATOM 614 C C . ALA A 1 86 ? 10.810 -10.786 12.733 1.00 88.25 86 ALA A C 1
ATOM 616 O O . ALA A 1 86 ? 11.352 -11.552 11.940 1.00 88.25 86 ALA A O 1
ATOM 617 N N . SER A 1 87 ? 9.753 -11.153 13.468 1.00 88.69 87 SER A N 1
ATOM 618 C CA . SER A 1 87 ? 9.184 -12.511 13.474 1.00 88.69 87 SER A CA 1
ATOM 619 C C . SER A 1 87 ? 8.660 -12.967 12.111 1.00 88.69 87 SER A C 1
ATOM 621 O O . SER A 1 87 ? 8.636 -14.163 11.839 1.00 88.69 87 SER A O 1
ATOM 623 N N . ILE A 1 88 ? 8.265 -12.025 11.251 1.00 89.31 88 ILE A N 1
ATOM 624 C CA . ILE A 1 88 ? 7.710 -12.298 9.918 1.00 89.31 88 ILE A CA 1
ATOM 625 C C . ILE A 1 88 ? 8.591 -11.756 8.789 1.00 89.31 88 ILE A C 1
ATOM 627 O O . ILE A 1 88 ? 8.136 -11.682 7.650 1.00 89.31 88 ILE A O 1
ATOM 631 N N . GLN A 1 89 ? 9.825 -11.336 9.099 1.00 91.00 89 GLN A N 1
ATOM 632 C CA . GLN A 1 89 ? 10.698 -10.623 8.161 1.00 91.00 89 GLN A CA 1
ATOM 633 C C . GLN A 1 89 ? 9.949 -9.491 7.446 1.00 91.00 89 GLN A C 1
ATOM 635 O O . GLN A 1 89 ? 9.886 -9.442 6.217 1.00 91.00 89 GLN A O 1
ATOM 640 N N . GLY A 1 90 ? 9.320 -8.609 8.226 1.00 93.88 90 GLY A N 1
ATOM 641 C CA . GLY A 1 90 ? 8.450 -7.560 7.709 1.00 93.88 90 GLY A CA 1
ATOM 642 C C . GLY A 1 90 ? 8.647 -6.202 8.370 1.00 93.88 90 GLY A C 1
ATOM 643 O O . GLY A 1 90 ? 9.344 -6.064 9.374 1.00 93.88 90 GLY A O 1
ATOM 644 N N . ALA A 1 91 ? 8.010 -5.186 7.806 1.00 95.50 91 ALA A N 1
ATOM 645 C CA . ALA A 1 91 ? 7.969 -3.830 8.327 1.00 95.50 91 ALA A CA 1
ATOM 646 C C . ALA A 1 91 ? 6.535 -3.295 8.281 1.00 95.50 91 ALA A C 1
ATOM 648 O O . ALA A 1 91 ? 5.849 -3.449 7.270 1.00 95.50 91 ALA A O 1
ATOM 649 N N . ALA A 1 92 ? 6.109 -2.649 9.363 1.00 96.25 92 ALA A N 1
ATOM 650 C CA . ALA A 1 92 ? 4.907 -1.832 9.373 1.00 96.25 92 ALA A CA 1
ATOM 651 C C . ALA A 1 92 ? 5.239 -0.468 8.758 1.00 96.25 92 ALA A C 1
ATOM 653 O O . ALA A 1 92 ? 6.249 0.158 9.108 1.00 96.25 92 ALA A O 1
ATOM 654 N N . LEU A 1 93 ? 4.403 -0.036 7.824 1.00 96.56 93 LEU A N 1
ATOM 655 C CA . LEU A 1 93 ? 4.537 1.199 7.070 1.00 96.56 93 LEU A CA 1
ATOM 656 C C . LEU A 1 93 ? 3.258 2.027 7.215 1.00 96.56 93 LEU A C 1
ATOM 658 O O . LEU A 1 93 ? 2.171 1.480 7.367 1.00 96.56 93 LEU A O 1
ATOM 662 N N . GLN A 1 94 ? 3.379 3.341 7.096 1.00 96.25 94 GLN A N 1
ATOM 663 C CA . GLN A 1 94 ? 2.258 4.232 6.826 1.00 96.25 94 GLN A CA 1
ATOM 664 C C . GLN A 1 94 ? 2.465 4.868 5.460 1.00 96.25 94 GLN A C 1
ATOM 666 O O . GLN A 1 94 ? 3.408 5.640 5.294 1.00 96.25 94 GLN A O 1
ATOM 671 N N . ALA A 1 95 ? 1.616 4.524 4.492 1.00 95.44 95 ALA A N 1
ATOM 672 C CA . ALA A 1 95 ? 1.619 5.147 3.173 1.00 95.44 95 ALA A CA 1
ATOM 673 C C . ALA A 1 95 ? 0.722 6.384 3.191 1.00 95.44 95 ALA A C 1
ATOM 675 O O . ALA A 1 95 ? -0.464 6.278 3.509 1.00 95.44 95 ALA A O 1
ATOM 676 N N . GLY A 1 96 ? 1.287 7.547 2.877 1.00 93.50 96 GLY A N 1
ATOM 677 C CA . GLY A 1 96 ? 0.529 8.792 2.795 1.00 93.50 96 GLY A CA 1
ATOM 678 C C . GLY A 1 96 ? -0.431 8.744 1.612 1.00 93.50 96 GLY A C 1
ATOM 679 O O . GLY A 1 96 ? -0.038 8.375 0.507 1.00 93.50 96 GLY A O 1
ATOM 680 N N . LYS A 1 97 ? -1.691 9.124 1.816 1.00 89.69 97 LYS A N 1
ATOM 681 C CA . LYS A 1 97 ? -2.695 9.115 0.743 1.00 89.69 97 LYS A CA 1
ATOM 682 C C . LYS A 1 97 ? -2.390 10.136 -0.349 1.00 89.69 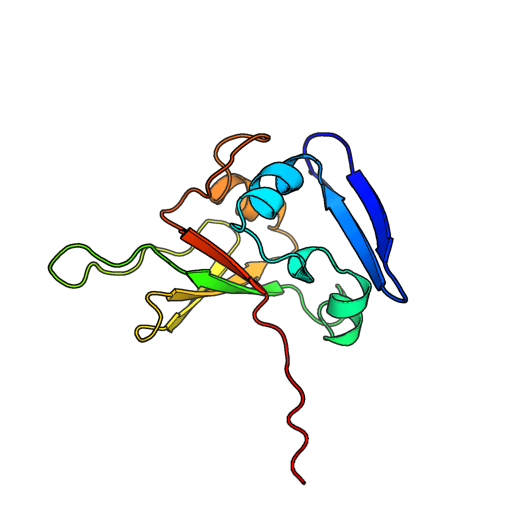97 LYS A C 1
ATOM 684 O O . LYS A 1 97 ? -2.528 9.818 -1.525 1.00 89.69 97 LYS A O 1
ATOM 689 N N . GLY A 1 98 ? -1.885 11.311 0.034 1.00 90.69 98 GLY A N 1
ATOM 690 C CA . GLY A 1 98 ? -1.387 12.317 -0.913 1.00 90.69 98 GLY A CA 1
ATOM 691 C C . GLY A 1 98 ? -0.165 11.851 -1.714 1.00 90.69 98 GLY A C 1
ATOM 692 O O . GLY A 1 98 ? 0.070 12.336 -2.814 1.00 90.69 98 GLY A O 1
ATOM 693 N N . ASP A 1 99 ? 0.565 10.854 -1.208 1.00 92.56 99 ASP A N 1
ATOM 694 C CA . ASP A 1 99 ? 1.739 10.267 -1.857 1.00 92.56 99 ASP A CA 1
ATOM 695 C C . ASP A 1 99 ? 1.443 8.901 -2.492 1.00 92.56 99 ASP A C 1
ATOM 697 O O . ASP A 1 99 ? 2.369 8.178 -2.863 1.00 92.56 99 ASP A O 1
ATOM 701 N N . ALA A 1 100 ? 0.169 8.515 -2.632 1.00 90.69 100 ALA A N 1
ATOM 702 C CA . ALA A 1 100 ? -0.207 7.170 -3.065 1.00 90.69 100 ALA A CA 1
ATOM 703 C C . ALA A 1 100 ? 0.399 6.795 -4.428 1.00 90.69 100 ALA A C 1
ATOM 705 O O . ALA A 1 100 ? 0.869 5.669 -4.597 1.00 90.69 100 ALA A O 1
ATOM 706 N N . ARG A 1 101 ? 0.454 7.741 -5.378 1.00 91.31 101 ARG A N 1
ATOM 707 C CA . ARG A 1 101 ? 1.120 7.538 -6.676 1.00 91.31 101 ARG A CA 1
ATOM 708 C C . ARG A 1 101 ? 2.626 7.347 -6.514 1.00 91.31 101 ARG A C 1
ATOM 710 O O . ARG A 1 101 ? 3.164 6.362 -7.007 1.00 91.31 101 ARG A O 1
ATOM 717 N N . THR A 1 102 ? 3.284 8.233 -5.765 1.00 93.00 102 THR A N 1
ATOM 718 C CA . THR A 1 102 ? 4.721 8.146 -5.456 1.00 93.00 102 THR A CA 1
ATOM 719 C C . THR A 1 102 ? 5.075 6.807 -4.811 1.00 93.00 102 THR A C 1
ATOM 721 O O . THR A 1 102 ? 6.079 6.186 -5.161 1.00 93.00 102 THR A O 1
ATOM 724 N N . PHE A 1 103 ? 4.238 6.345 -3.882 1.00 94.12 103 PHE A N 1
ATOM 725 C CA . PHE A 1 103 ? 4.380 5.045 -3.248 1.00 94.12 103 PHE A CA 1
ATOM 726 C C . PHE A 1 103 ? 4.209 3.906 -4.242 1.00 94.12 103 PHE A C 1
ATOM 728 O O . PHE A 1 103 ? 5.058 3.016 -4.297 1.00 94.12 103 PHE A O 1
ATOM 735 N N . TRP A 1 104 ? 3.156 3.949 -5.057 1.00 92.94 104 TRP A N 1
ATOM 736 C CA . TRP A 1 104 ? 2.905 2.935 -6.071 1.00 92.94 104 TRP A CA 1
ATOM 737 C C . TRP A 1 104 ? 4.068 2.809 -7.064 1.00 92.94 104 TRP A C 1
ATOM 739 O O . TRP A 1 104 ? 4.539 1.699 -7.316 1.00 92.94 104 TRP A O 1
ATOM 749 N N . ASP A 1 105 ? 4.601 3.926 -7.560 1.00 91.94 105 ASP A N 1
ATOM 750 C CA . ASP A 1 105 ? 5.757 3.952 -8.467 1.00 91.94 105 ASP A CA 1
ATOM 751 C C . ASP A 1 105 ? 7.042 3.431 -7.804 1.00 91.94 105 ASP A C 1
ATOM 753 O O . ASP A 1 105 ? 7.886 2.814 -8.451 1.00 91.94 105 ASP A O 1
ATOM 757 N N . ALA A 1 106 ? 7.200 3.623 -6.492 1.00 92.75 106 ALA A N 1
ATOM 758 C CA . ALA A 1 106 ? 8.355 3.111 -5.756 1.00 92.75 106 ALA A CA 1
ATOM 759 C C . ALA A 1 106 ? 8.322 1.585 -5.546 1.00 92.75 106 ALA A C 1
ATOM 761 O O . ALA A 1 106 ? 9.370 0.962 -5.341 1.00 92.75 106 ALA A O 1
ATOM 762 N N . ILE A 1 107 ? 7.132 0.977 -5.564 1.00 92.81 107 ILE A N 1
ATOM 763 C CA . ILE A 1 107 ? 6.952 -0.467 -5.347 1.00 92.81 107 ILE A CA 1
ATOM 764 C C . ILE A 1 107 ? 6.599 -1.230 -6.625 1.00 92.81 107 ILE A C 1
ATOM 766 O O . ILE A 1 107 ? 6.609 -2.461 -6.608 1.00 92.81 107 ILE A O 1
ATOM 770 N N . THR A 1 108 ? 6.304 -0.543 -7.728 1.00 90.19 108 THR A N 1
ATOM 771 C CA . THR A 1 108 ? 6.005 -1.163 -9.021 1.00 90.19 108 THR A CA 1
ATOM 772 C C . THR A 1 108 ? 6.974 -0.660 -10.083 1.00 90.19 108 THR A C 1
ATOM 774 O O . THR A 1 108 ? 7.090 0.526 -10.347 1.00 90.19 108 THR A O 1
ATOM 777 N N . ARG A 1 109 ? 7.709 -1.582 -10.715 1.00 77.50 109 ARG A N 1
ATOM 778 C CA . ARG A 1 109 ? 8.707 -1.215 -11.736 1.00 77.50 109 ARG A CA 1
ATOM 779 C C . ARG A 1 109 ? 8.070 -0.823 -13.068 1.00 77.50 109 ARG A C 1
ATOM 781 O O . ARG A 1 109 ? 8.629 -0.043 -13.826 1.00 77.50 109 ARG A O 1
ATOM 788 N N . THR A 1 110 ? 6.940 -1.452 -13.382 1.00 78.50 110 THR A N 1
ATOM 789 C CA . THR A 1 110 ? 6.195 -1.280 -14.634 1.00 78.50 110 THR A CA 1
ATOM 790 C C . THR A 1 110 ? 4.706 -1.493 -14.361 1.00 78.50 110 THR A C 1
ATOM 792 O O . THR A 1 110 ? 4.385 -2.260 -13.446 1.00 78.50 110 THR A O 1
ATOM 795 N N . PRO A 1 111 ? 3.799 -0.924 -15.174 1.00 73.44 111 PRO A N 1
ATOM 796 C CA . PRO A 1 111 ? 2.357 -1.091 -14.980 1.00 73.44 111 PRO A CA 1
ATOM 797 C C . PRO A 1 111 ? 1.865 -2.548 -15.083 1.00 73.44 111 PRO A C 1
ATOM 799 O O . PRO A 1 111 ? 0.794 -2.866 -14.589 1.00 73.44 111 PRO A O 1
ATOM 802 N N . GLN A 1 112 ? 2.629 -3.462 -15.694 1.00 77.94 112 GLN A N 1
ATOM 803 C CA . GLN A 1 112 ? 2.288 -4.891 -15.815 1.00 77.94 112 GLN A CA 1
ATOM 804 C C . GLN A 1 112 ? 3.197 -5.795 -14.966 1.00 77.94 112 GLN A C 1
ATOM 806 O O . GLN A 1 112 ? 3.385 -6.980 -15.267 1.00 77.94 112 GLN A O 1
ATOM 811 N N . ALA A 1 113 ? 3.797 -5.246 -13.907 1.00 84.00 113 ALA A N 1
ATOM 812 C CA . ALA A 1 113 ? 4.679 -6.002 -13.033 1.00 84.00 113 ALA A CA 1
ATOM 813 C C . ALA A 1 113 ? 3.948 -7.188 -12.371 1.00 84.00 113 ALA A C 1
ATOM 815 O O . ALA A 1 113 ? 2.811 -7.085 -11.924 1.00 84.00 113 ALA A O 1
ATOM 816 N N . ARG A 1 114 ? 4.633 -8.335 -12.270 1.00 87.69 114 ARG A N 1
ATOM 817 C CA . ARG A 1 114 ? 4.166 -9.525 -11.520 1.00 87.69 114 ARG A CA 1
ATOM 818 C C . ARG A 1 114 ? 4.863 -9.685 -10.163 1.00 87.69 114 ARG A C 1
ATOM 820 O O . ARG A 1 114 ? 4.586 -10.620 -9.416 1.00 87.69 114 ARG A O 1
ATOM 827 N N . SER A 1 115 ? 5.780 -8.778 -9.849 1.00 91.44 115 SER A N 1
ATOM 828 C CA . SER A 1 115 ? 6.532 -8.708 -8.600 1.00 91.44 115 SER A CA 1
ATOM 829 C C . SER A 1 115 ? 6.644 -7.258 -8.154 1.00 91.44 115 SER A C 1
ATOM 831 O O . SER A 1 115 ? 6.726 -6.365 -8.997 1.00 91.44 115 SER A O 1
ATOM 833 N N . LEU A 1 116 ? 6.703 -7.047 -6.843 1.00 92.69 116 LEU A N 1
ATOM 834 C CA . LEU A 1 116 ? 6.980 -5.737 -6.270 1.00 92.69 116 LEU A CA 1
ATOM 835 C C . LEU A 1 116 ? 8.487 -5.437 -6.309 1.00 92.69 116 LEU A C 1
ATOM 837 O O . LEU A 1 116 ? 9.316 -6.351 -6.352 1.00 92.69 116 LEU A O 1
ATOM 841 N N . ASP A 1 117 ? 8.822 -4.152 -6.323 1.00 91.62 117 ASP A N 1
ATOM 842 C CA . ASP A 1 117 ? 10.184 -3.639 -6.190 1.00 91.62 117 ASP A CA 1
ATOM 843 C C . ASP A 1 117 ? 10.524 -3.358 -4.709 1.00 91.62 117 ASP A C 1
ATOM 845 O O . ASP A 1 117 ? 9.827 -3.807 -3.794 1.00 91.62 117 ASP A O 1
ATOM 849 N N . SER A 1 118 ? 11.634 -2.668 -4.439 1.00 86.00 118 SER A N 1
ATOM 850 C CA . SER A 1 118 ? 12.114 -2.351 -3.084 1.00 86.00 118 SER A CA 1
ATOM 851 C C . SER A 1 118 ? 12.355 -3.598 -2.210 1.00 86.00 118 SER A C 1
ATOM 853 O O . SER A 1 118 ? 12.348 -3.539 -0.980 1.00 86.00 118 SER A O 1
ATOM 855 N N . GLY A 1 119 ? 12.562 -4.754 -2.851 1.00 88.69 119 GLY A N 1
ATOM 856 C CA . GLY A 1 119 ? 12.744 -6.054 -2.201 1.00 88.69 119 GLY A CA 1
ATOM 857 C C . GLY A 1 119 ? 11.483 -6.631 -1.551 1.00 88.69 119 GLY A C 1
ATOM 858 O O . GLY A 1 119 ? 11.575 -7.676 -0.909 1.00 88.69 119 GLY A O 1
ATOM 859 N N . ILE A 1 120 ? 10.323 -5.983 -1.697 1.00 93.06 120 ILE A N 1
ATOM 860 C CA . ILE A 1 120 ? 9.076 -6.416 -1.065 1.00 93.06 120 ILE A CA 1
ATOM 861 C C . ILE A 1 120 ? 8.605 -7.714 -1.727 1.00 93.06 120 ILE A C 1
ATOM 863 O O . ILE A 1 120 ? 8.429 -7.798 -2.941 1.00 93.06 120 ILE A O 1
ATOM 867 N N . ALA A 1 121 ? 8.376 -8.746 -0.920 1.00 94.12 121 ALA A N 1
ATOM 868 C CA . ALA A 1 121 ? 7.757 -9.979 -1.384 1.00 94.12 121 ALA A CA 1
ATOM 869 C C . ALA A 1 121 ? 6.247 -9.804 -1.513 1.00 94.12 121 ALA A C 1
ATOM 871 O O . ALA A 1 121 ? 5.687 -10.182 -2.537 1.00 94.12 121 ALA A O 1
ATOM 872 N N . LYS A 1 122 ? 5.597 -9.243 -0.489 1.00 95.94 122 LYS A N 1
ATOM 873 C CA . LYS A 1 122 ? 4.149 -9.031 -0.465 1.00 95.94 122 LYS A CA 1
ATOM 874 C C . LYS A 1 122 ? 3.768 -7.846 0.411 1.00 95.94 122 LYS A C 1
ATOM 876 O O . LYS A 1 122 ? 4.359 -7.652 1.477 1.00 95.94 122 LYS A O 1
ATOM 881 N N . LEU A 1 123 ? 2.764 -7.099 -0.039 1.00 96.94 123 LEU A N 1
ATOM 882 C CA . LEU A 1 123 ? 2.183 -5.967 0.672 1.00 96.94 123 LEU A CA 1
ATOM 883 C C . LEU A 1 123 ? 0.779 -6.314 1.172 1.00 96.94 123 LEU A C 1
ATOM 885 O O . LEU A 1 123 ? -0.065 -6.794 0.410 1.00 96.94 123 LEU A O 1
ATOM 889 N N . TRP A 1 124 ? 0.543 -6.048 2.449 1.00 97.38 124 TRP A N 1
ATOM 890 C CA . TRP A 1 124 ? -0.709 -6.320 3.140 1.00 97.38 124 TRP A CA 1
ATOM 891 C C . TRP A 1 124 ? -1.305 -5.039 3.706 1.00 97.38 124 TRP A C 1
ATOM 893 O O . TRP A 1 124 ? -0.569 -4.121 4.069 1.00 97.38 124 TRP A O 1
ATOM 903 N N . LEU A 1 125 ? -2.631 -5.011 3.835 1.00 96.56 125 LEU A N 1
ATOM 904 C CA . LEU A 1 125 ? -3.293 -4.014 4.669 1.00 96.56 125 LEU A CA 1
ATOM 905 C C . LEU A 1 125 ? -3.065 -4.370 6.142 1.00 96.56 125 LEU A C 1
ATOM 907 O O . LEU A 1 125 ? -3.355 -5.501 6.545 1.00 96.56 125 LEU A O 1
ATOM 911 N N . ASP A 1 126 ? -2.598 -3.406 6.933 1.00 94.00 126 ASP A N 1
ATOM 912 C CA . ASP A 1 126 ? -2.567 -3.521 8.394 1.00 94.00 126 ASP A CA 1
ATOM 913 C C . ASP A 1 126 ? -3.960 -3.184 8.947 1.00 94.00 126 ASP A C 1
ATOM 915 O O . ASP A 1 126 ? -4.231 -2.086 9.427 1.00 94.00 126 ASP A O 1
ATOM 919 N N . GLY A 1 127 ? -4.903 -4.097 8.711 1.00 85.69 127 GLY A N 1
ATOM 920 C CA . GLY A 1 127 ? -6.316 -3.875 9.001 1.00 85.69 127 GLY A CA 1
ATOM 921 C C . GLY A 1 127 ? -6.628 -3.956 10.493 1.00 85.69 127 GLY A C 1
ATOM 922 O O . GLY A 1 127 ? -6.050 -4.767 11.215 1.00 85.69 127 GLY A O 1
ATOM 923 N N . ARG A 1 128 ? -7.612 -3.171 10.944 1.00 84.25 128 ARG A N 1
ATOM 924 C CA . ARG A 1 128 ? -8.145 -3.280 12.308 1.00 84.25 128 ARG A CA 1
ATOM 925 C C . ARG A 1 128 ? -8.938 -4.578 12.454 1.00 84.25 128 ARG A C 1
ATOM 927 O O . ARG A 1 128 ? -9.807 -4.869 11.634 1.00 84.25 128 ARG A O 1
ATOM 934 N N . SER A 1 129 ? -8.656 -5.339 13.507 1.00 77.06 129 SER A N 1
ATOM 935 C CA . SER A 1 129 ? -9.482 -6.470 13.935 1.00 77.06 129 SER A CA 1
ATOM 936 C C . SER A 1 129 ? -10.189 -6.121 15.237 1.00 77.06 129 SER A C 1
ATOM 938 O O . SER A 1 129 ? -9.529 -5.739 16.204 1.00 77.06 129 SER A O 1
ATOM 940 N N . GLU A 1 130 ? -11.504 -6.300 15.287 1.00 66.88 130 GLU A N 1
ATOM 941 C CA . GLU A 1 130 ? -12.233 -6.325 16.552 1.00 66.88 130 GLU A CA 1
ATOM 942 C C . GLU A 1 130 ? -12.077 -7.715 17.170 1.00 66.88 130 GLU A C 1
ATOM 944 O O . GLU A 1 130 ? -12.427 -8.727 16.559 1.00 66.88 130 GLU A O 1
ATOM 949 N N . ALA A 1 131 ? -11.498 -7.778 18.367 1.00 63.44 131 ALA A N 1
ATOM 950 C CA . ALA A 1 131 ? -11.501 -9.005 19.144 1.00 63.44 131 ALA A CA 1
ATOM 951 C C . ALA A 1 131 ? -12.873 -9.141 19.810 1.00 63.44 131 ALA A C 1
ATOM 953 O O . ALA A 1 131 ? -13.248 -8.310 20.635 1.00 63.44 131 ALA A O 1
ATOM 954 N N . LEU A 1 132 ? -13.610 -10.198 19.471 1.00 60.59 132 LEU A N 1
ATOM 955 C CA . LEU A 1 132 ? -14.749 -10.630 20.272 1.00 60.59 132 LEU A CA 1
ATOM 956 C C . LEU A 1 132 ? -14.183 -11.332 21.509 1.00 60.59 132 LEU A C 1
ATOM 958 O O . LEU A 1 132 ? -13.797 -12.498 21.446 1.00 60.59 132 LEU A O 1
ATOM 962 N N . LEU A 1 133 ? -14.054 -10.596 22.609 1.00 55.47 133 LEU A N 1
ATOM 963 C CA . LEU A 1 133 ? -13.830 -11.204 23.917 1.00 55.47 133 LEU A CA 1
ATOM 964 C C . LEU A 1 133 ? -15.181 -11.749 24.396 1.00 55.47 133 LEU A C 1
ATOM 966 O O . LEU A 1 133 ? -16.136 -10.982 24.516 1.00 55.47 133 LEU A O 1
ATOM 970 N N . ALA A 1 134 ? -15.254 -13.068 24.583 1.00 52.41 134 ALA A N 1
ATOM 971 C CA . ALA A 1 134 ? -16.390 -13.775 25.175 1.00 52.41 134 ALA A CA 1
ATOM 972 C C . ALA A 1 134 ? -16.173 -13.976 26.678 1.00 52.41 134 ALA A C 1
ATOM 974 O O . ALA A 1 134 ? -14.995 -14.150 27.074 1.00 52.41 134 ALA A O 1
#